Protein AF-A0A6J6ZH95-F1 (afdb_monomer)

Radius of gyration: 17.89 Å; Cα contacts (8 Å, |Δi|>4): 15; chains: 1; bounding box: 40×30×38 Å

Solvent-accessible surface area (backbo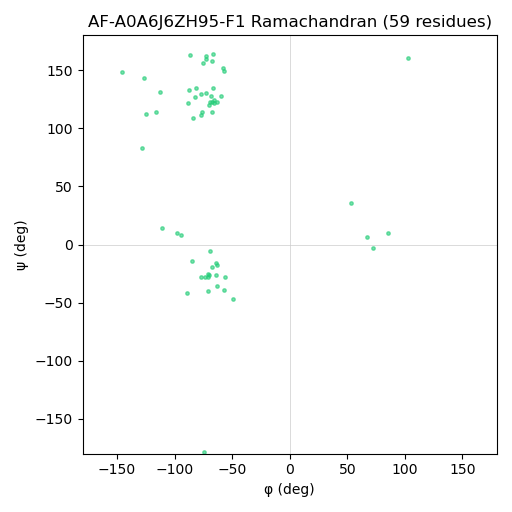ne atoms only — not comparable to full-atom values): 4622 Å² total; per-residue (Å²): 109,60,53,80,72,75,45,68,79,87,82,81,85,86,78,54,78,85,74,42,95,58,80,91,75,87,75,61,75,76,64,58,65,38,58,79,78,31,84,86,51,91,76,87,83,77,79,91,85,70,82,78,81,86,74,89,76,82,81,85,128

Structure (mmCIF, N/CA/C/O backbone):
data_AF-A0A6J6ZH95-F1
#
_entry.id   AF-A0A6J6ZH95-F1
#
loop_
_atom_site.group_PDB
_atom_site.id
_atom_site.type_symbol
_atom_site.label_atom_id
_atom_site.label_alt_id
_atom_site.label_comp_id
_atom_site.label_asym_id
_atom_site.label_entity_id
_atom_site.label_seq_id
_atom_site.pdbx_PDB_ins_code
_atom_site.Cartn_x
_atom_site.Cartn_y
_atom_site.Cartn_z
_atom_site.occupancy
_atom_site.B_iso_or_equiv
_atom_site.auth_seq_id
_atom_site.auth_comp_id
_atom_site.auth_asym_id
_atom_site.auth_atom_id
_atom_site.pdbx_PDB_model_num
ATOM 1 N N . MET A 1 1 ? -20.178 -0.509 13.129 1.00 80.38 1 MET A N 1
ATOM 2 C CA . MET A 1 1 ? -18.725 -0.437 13.404 1.00 80.38 1 MET A CA 1
ATOM 3 C C . MET A 1 1 ? -18.086 -1.780 13.070 1.00 80.38 1 MET A C 1
ATOM 5 O O . MET A 1 1 ? -18.783 -2.782 13.176 1.00 80.38 1 MET A O 1
ATOM 9 N N . LEU A 1 2 ? -16.813 -1.819 12.653 1.00 88.94 2 LEU A N 1
ATOM 10 C CA . LEU A 1 2 ? -16.115 -3.080 12.325 1.00 88.94 2 LEU A CA 1
ATOM 11 C C . LEU A 1 2 ? -15.972 -4.001 13.547 1.00 88.94 2 LEU A C 1
ATOM 13 O O . LEU A 1 2 ? -16.190 -5.203 13.430 1.00 88.94 2 LEU A O 1
ATOM 17 N N . THR A 1 3 ? -15.763 -3.419 14.728 1.00 92.94 3 THR A N 1
ATOM 18 C CA . THR A 1 3 ? -15.779 -4.135 16.012 1.00 92.94 3 THR A CA 1
ATOM 19 C C . THR A 1 3 ? -17.098 -4.863 16.272 1.00 92.94 3 THR A C 1
ATOM 21 O O . THR A 1 3 ? -17.114 -6.011 16.703 1.00 92.94 3 THR A O 1
ATOM 24 N N . SER A 1 4 ? -18.231 -4.252 15.912 1.00 90.19 4 SER A N 1
ATOM 25 C CA . SER A 1 4 ? -19.550 -4.898 15.993 1.00 90.19 4 SER A CA 1
ATOM 26 C C . SER A 1 4 ? -19.724 -6.062 15.011 1.00 90.19 4 SER A C 1
ATOM 28 O O . SER A 1 4 ? -20.618 -6.880 15.201 1.00 90.19 4 SER A O 1
ATOM 30 N N . ALA A 1 5 ? -18.907 -6.126 13.958 1.00 89.81 5 ALA A N 1
ATOM 31 C CA . ALA A 1 5 ? -18.911 -7.196 12.964 1.00 89.81 5 ALA A CA 1
ATOM 32 C C . ALA A 1 5 ? -17.887 -8.308 13.276 1.00 89.81 5 ALA A C 1
ATOM 34 O O . ALA A 1 5 ? -17.694 -9.196 12.451 1.00 89.81 5 ALA A O 1
ATOM 35 N N . GLY A 1 6 ? -17.251 -8.275 14.455 1.00 92.81 6 GLY A N 1
ATOM 36 C CA . GLY A 1 6 ? -16.295 -9.293 14.902 1.00 92.81 6 GLY A CA 1
ATOM 37 C C . GLY A 1 6 ? -14.855 -9.077 14.431 1.00 92.81 6 GLY A C 1
ATOM 38 O O . GLY A 1 6 ? -14.037 -9.975 14.599 1.00 92.81 6 GLY A O 1
ATOM 39 N N . PHE A 1 7 ? -14.546 -7.913 13.851 1.00 92.94 7 PHE A N 1
ATOM 40 C CA . PHE A 1 7 ? -13.169 -7.490 13.588 1.00 92.94 7 PHE A CA 1
ATOM 41 C C . PHE A 1 7 ? -12.575 -6.774 14.807 1.00 92.94 7 PHE A C 1
ATOM 43 O O . PHE A 1 7 ? -13.308 -6.305 15.676 1.00 92.94 7 PHE A O 1
ATOM 50 N N . ASP A 1 8 ? -11.253 -6.641 14.842 1.00 94.38 8 ASP A N 1
ATOM 51 C CA . ASP A 1 8 ? -10.564 -5.843 15.857 1.00 94.38 8 ASP A CA 1
ATOM 52 C C . ASP A 1 8 ? -10.716 -4.329 15.607 1.00 94.38 8 ASP A C 1
ATOM 54 O O . ASP A 1 8 ? -11.395 -3.875 14.675 1.00 94.38 8 ASP A O 1
ATOM 58 N N . GLU A 1 9 ? -10.096 -3.528 16.475 1.00 95.56 9 GLU A N 1
ATOM 59 C CA . GLU A 1 9 ? -9.987 -2.085 16.277 1.00 95.56 9 GLU A CA 1
ATOM 60 C C . GLU A 1 9 ? -9.303 -1.745 14.945 1.00 95.56 9 GLU A C 1
ATOM 62 O O . GLU A 1 9 ? -8.461 -2.481 14.430 1.00 95.56 9 GLU A O 1
ATOM 67 N N . ILE A 1 10 ? -9.684 -0.602 14.371 1.00 93.56 10 ILE A N 1
ATOM 68 C CA . ILE A 1 10 ? -9.118 -0.129 13.108 1.00 93.56 10 ILE A CA 1
ATOM 69 C C . ILE A 1 10 ? -7.639 0.196 13.321 1.00 93.56 10 ILE A C 1
ATOM 71 O O . ILE A 1 10 ? -7.303 1.067 14.117 1.00 93.56 10 ILE A O 1
ATOM 75 N N . THR A 1 11 ? -6.770 -0.458 12.553 1.00 95.06 11 THR A N 1
ATOM 76 C CA . THR A 1 11 ? -5.311 -0.277 12.621 1.00 95.06 11 THR A CA 1
ATOM 77 C C . THR A 1 11 ? -4.767 0.683 11.560 1.00 95.06 11 THR A C 1
ATOM 79 O O . THR A 1 11 ? -3.561 0.729 11.336 1.00 95.06 11 THR A O 1
ATOM 82 N N . THR A 1 12 ? -5.637 1.397 10.840 1.00 94.12 12 THR A N 1
ATOM 83 C CA . THR A 1 12 ? -5.229 2.341 9.793 1.00 94.12 12 THR A CA 1
ATOM 84 C C . THR A 1 12 ? -4.416 3.485 10.392 1.00 94.12 12 THR A C 1
ATOM 86 O O . THR A 1 12 ? -4.913 4.224 11.238 1.00 94.12 12 THR A O 1
ATOM 89 N N . GLU A 1 13 ? -3.191 3.666 9.906 1.00 93.06 13 GLU A N 1
ATOM 90 C CA . GLU A 1 13 ? -2.359 4.820 10.236 1.00 93.06 13 GLU A CA 1
ATOM 91 C C . GLU A 1 13 ? -2.760 6.030 9.381 1.00 93.06 13 GLU A C 1
ATOM 93 O O . GLU A 1 13 ? -2.966 5.910 8.170 1.00 93.06 13 GLU A O 1
ATOM 98 N N . ILE A 1 14 ? -2.890 7.198 10.012 1.00 93.06 14 ILE A N 1
ATOM 99 C CA . ILE A 1 14 ? -3.233 8.456 9.345 1.00 93.06 14 ILE A CA 1
ATOM 100 C C . ILE A 1 14 ? -2.153 9.474 9.689 1.00 93.06 14 ILE A C 1
ATOM 102 O O . ILE A 1 14 ? -2.043 9.907 10.835 1.00 93.06 14 ILE A O 1
ATOM 106 N N . GLN A 1 15 ? -1.379 9.865 8.683 1.00 92.56 15 GLN A N 1
ATOM 107 C CA . GLN A 1 15 ? -0.311 10.848 8.800 1.00 92.56 15 GLN A CA 1
ATOM 108 C C . GLN A 1 15 ? -0.226 11.670 7.508 1.00 92.56 15 GLN A C 1
ATOM 110 O O . GLN A 1 15 ? -0.555 11.177 6.425 1.00 92.56 15 GLN A O 1
ATOM 115 N N . SER A 1 16 ? 0.178 12.936 7.610 1.00 93.31 16 SER A N 1
ATOM 116 C CA . SER A 1 16 ? 0.462 13.752 6.431 1.00 93.31 16 SER A CA 1
ATOM 117 C C . SER A 1 16 ? 1.808 13.348 5.808 1.00 93.31 16 SER A C 1
ATOM 119 O O . SER A 1 16 ? 2.690 12.819 6.482 1.00 93.31 16 SER A O 1
ATOM 121 N N . LEU A 1 17 ? 2.004 13.619 4.513 1.00 91.25 17 LEU A N 1
ATOM 122 C CA . LEU A 1 17 ? 3.304 13.370 3.871 1.00 91.25 17 LEU A CA 1
ATOM 123 C C . LEU A 1 17 ? 4.433 14.229 4.457 1.00 91.25 17 LEU A C 1
ATOM 125 O O . LEU A 1 17 ? 5.591 13.840 4.381 1.00 91.25 17 LEU A O 1
ATOM 129 N N . GLU A 1 18 ? 4.094 15.387 5.018 1.00 90.38 18 GLU A N 1
ATOM 130 C CA . GLU A 1 18 ? 5.035 16.297 5.673 1.00 90.38 18 GLU A CA 1
ATOM 131 C C . GLU A 1 18 ? 5.437 15.819 7.079 1.00 90.38 18 GLU A C 1
ATOM 133 O O . GLU A 1 18 ? 6.566 16.066 7.500 1.00 90.38 18 GLU A O 1
ATOM 138 N N . ASP A 1 19 ? 4.571 15.067 7.767 1.00 90.75 19 ASP A N 1
ATOM 139 C CA . ASP A 1 19 ? 4.856 14.474 9.081 1.00 90.75 19 ASP A CA 1
ATOM 140 C C . ASP A 1 19 ? 5.590 13.121 8.993 1.00 90.75 19 ASP A C 1
ATOM 142 O O . ASP A 1 19 ? 6.118 12.627 9.995 1.00 90.75 19 ASP A O 1
ATOM 146 N N . LEU A 1 20 ? 5.625 12.500 7.811 1.00 88.88 20 LEU A N 1
ATOM 147 C CA . LEU A 1 20 ? 6.349 11.253 7.582 1.00 88.88 20 LEU A CA 1
ATOM 148 C C . LEU A 1 20 ? 7.863 11.500 7.661 1.00 88.88 20 LEU A C 1
ATOM 150 O O . LEU A 1 20 ? 8.443 12.259 6.889 1.00 88.88 20 LEU A O 1
ATOM 154 N N . SER A 1 21 ? 8.545 10.781 8.558 1.00 82.25 21 SER A N 1
ATOM 155 C CA . SER A 1 21 ? 10.017 10.807 8.665 1.00 82.25 21 SER A CA 1
ATOM 156 C C . SER A 1 21 ? 10.724 10.268 7.414 1.00 82.25 21 SER A C 1
ATOM 158 O O . SER A 1 21 ? 11.925 10.465 7.224 1.00 82.25 21 SER A O 1
ATOM 160 N N . SER A 1 22 ? 9.970 9.561 6.575 1.00 79.06 22 SER A N 1
ATOM 161 C CA . SER A 1 22 ? 10.407 8.946 5.332 1.00 79.06 22 SER A CA 1
ATOM 162 C C . SER A 1 22 ? 9.731 9.656 4.165 1.00 79.06 22 SER A C 1
ATOM 164 O O . SER A 1 22 ? 8.517 9.826 4.163 1.00 79.06 22 SER A O 1
ATOM 166 N N . ASN A 1 23 ? 10.498 10.047 3.148 1.00 86.56 23 ASN A N 1
ATOM 167 C CA . ASN A 1 23 ? 9.906 10.631 1.946 1.00 86.56 23 ASN A CA 1
ATOM 168 C C . ASN A 1 23 ? 9.067 9.596 1.180 1.00 86.56 23 ASN A C 1
ATOM 170 O O . ASN A 1 23 ? 9.217 8.384 1.344 1.00 86.56 23 ASN A O 1
ATOM 174 N N . TRP A 1 24 ? 8.221 10.088 0.278 1.00 92.25 24 TRP A N 1
ATOM 175 C CA . TRP A 1 24 ? 7.575 9.241 -0.714 1.00 92.25 24 TRP A CA 1
ATOM 176 C C . TRP A 1 24 ? 8.560 8.892 -1.838 1.00 92.25 24 TRP A C 1
ATOM 178 O O . TRP A 1 24 ? 9.194 9.778 -2.415 1.00 92.25 24 TRP A O 1
ATOM 188 N N . PHE A 1 25 ? 8.673 7.605 -2.166 1.00 93.12 25 PHE A N 1
ATOM 189 C CA . PHE A 1 25 ? 9.568 7.103 -3.207 1.00 93.12 25 PHE A CA 1
ATOM 190 C C . PHE A 1 25 ? 8.799 6.244 -4.211 1.00 93.12 25 PHE A C 1
ATOM 192 O O . PHE A 1 25 ? 7.909 5.479 -3.838 1.00 93.12 25 PHE A O 1
ATOM 199 N N . TYR A 1 26 ? 9.175 6.335 -5.488 1.00 96.56 26 TYR A N 1
ATOM 200 C CA . TYR A 1 26 ? 8.679 5.410 -6.501 1.00 96.56 26 TYR A CA 1
ATOM 201 C C . TYR A 1 26 ? 9.210 3.998 -6.235 1.00 96.56 26 TYR A C 1
ATOM 203 O O . TYR A 1 26 ? 10.406 3.810 -6.017 1.00 96.56 26 TYR A O 1
ATOM 211 N N . ALA A 1 27 ? 8.323 3.008 -6.322 1.00 96.19 27 ALA A N 1
ATOM 212 C CA . ALA A 1 27 ? 8.724 1.616 -6.488 1.00 96.19 27 ALA A CA 1
ATOM 213 C C . ALA A 1 27 ? 9.250 1.377 -7.915 1.00 96.19 27 ALA A C 1
ATOM 215 O O . ALA A 1 27 ? 8.959 2.151 -8.832 1.00 96.19 27 ALA A O 1
ATOM 216 N N . GLU A 1 28 ? 9.980 0.283 -8.114 1.00 97.88 28 GLU A N 1
ATOM 217 C CA . GLU A 1 28 ? 10.579 -0.091 -9.396 1.00 97.88 28 GLU A CA 1
ATOM 218 C C . GLU A 1 28 ? 9.538 -0.231 -10.523 1.00 97.88 28 GLU A C 1
ATOM 220 O O . GLU A 1 28 ? 8.387 -0.611 -10.301 1.00 97.88 28 GLU A O 1
ATOM 225 N N . ASP A 1 29 ? 9.954 0.004 -11.769 1.00 97.75 29 ASP A N 1
ATOM 226 C CA . ASP A 1 29 ? 9.061 0.069 -12.940 1.00 97.75 29 ASP A CA 1
ATOM 227 C C . ASP A 1 29 ? 8.198 -1.180 -13.170 1.00 97.75 29 ASP A C 1
ATOM 229 O O . ASP A 1 29 ? 7.105 -1.102 -13.745 1.00 97.75 29 ASP A O 1
ATOM 233 N N . TYR A 1 30 ? 8.663 -2.354 -12.742 1.00 96.12 30 TYR A N 1
ATOM 234 C CA . TYR A 1 30 ? 7.895 -3.590 -12.889 1.00 96.12 30 TYR A CA 1
ATOM 235 C C . TYR A 1 30 ? 6.660 -3.629 -11.975 1.00 96.12 30 TYR A C 1
ATOM 237 O O . TYR A 1 30 ? 5.667 -4.265 -12.333 1.00 96.12 30 TYR A O 1
ATOM 245 N N . HIS A 1 31 ? 6.683 -2.915 -10.845 1.00 96.94 31 HIS A N 1
ATOM 246 C CA . HIS A 1 31 ? 5.534 -2.759 -9.952 1.00 96.94 31 HIS A CA 1
ATOM 247 C C . HIS A 1 31 ? 4.472 -1.823 -10.536 1.00 96.94 31 HIS A C 1
ATOM 249 O O . HIS A 1 31 ? 3.277 -1.963 -10.262 1.00 96.94 31 HIS A O 1
ATOM 255 N N . GLN A 1 32 ? 4.891 -0.880 -11.379 1.00 98.06 32 GLN A N 1
ATOM 256 C CA . GLN A 1 32 ? 3.993 0.100 -11.971 1.00 98.06 32 GLN A CA 1
ATOM 257 C C . GLN A 1 32 ? 2.995 -0.596 -12.903 1.00 98.06 32 GLN A C 1
ATOM 259 O O . GLN A 1 32 ? 3.378 -1.327 -13.819 1.00 98.06 32 GLN A O 1
ATOM 264 N N . GLN A 1 33 ? 1.699 -0.388 -12.652 1.00 96.88 33 GLN A N 1
ATOM 265 C CA . GLN A 1 33 ? 0.593 -1.000 -13.403 1.00 96.88 33 GLN A CA 1
ATOM 266 C C . GLN A 1 33 ? 0.693 -2.538 -13.493 1.00 96.88 33 GLN A C 1
ATOM 268 O O . GLN A 1 33 ? 0.316 -3.135 -14.505 1.00 96.88 33 GLN A O 1
ATOM 273 N N . TYR A 1 34 ? 1.182 -3.186 -12.430 1.00 96.25 34 TYR A N 1
ATOM 274 C CA . TYR A 1 34 ? 1.454 -4.626 -12.395 1.00 96.25 34 TYR A CA 1
ATOM 275 C C . TYR A 1 34 ? 0.291 -5.499 -12.898 1.00 96.25 34 TYR A C 1
ATOM 277 O O . TYR A 1 34 ? 0.509 -6.366 -13.740 1.00 96.25 34 TYR A O 1
ATOM 285 N N . LEU A 1 35 ? -0.946 -5.252 -12.452 1.00 96.31 35 LEU A N 1
ATOM 286 C CA . LEU A 1 35 ? -2.112 -6.061 -12.848 1.00 96.31 35 LEU A CA 1
ATOM 287 C C . LEU A 1 35 ? -2.545 -5.848 -14.309 1.00 96.31 35 LEU A C 1
ATOM 289 O O . LEU A 1 35 ? -3.110 -6.751 -14.914 1.00 96.31 35 LEU A O 1
ATOM 293 N N . SER A 1 36 ? -2.240 -4.690 -14.903 1.00 96.50 36 SER A N 1
ATOM 294 C CA . SER A 1 36 ? -2.452 -4.464 -16.342 1.00 96.50 36 SER A CA 1
ATOM 295 C C . SER A 1 36 ? -1.449 -5.272 -17.172 1.00 96.50 36 SER A C 1
ATOM 297 O O . SER A 1 36 ? -1.804 -5.892 -18.171 1.00 96.50 36 SER A O 1
ATOM 299 N N . LYS A 1 37 ? -0.194 -5.325 -16.707 1.00 97.06 37 LYS A N 1
ATOM 300 C CA . LYS A 1 37 ? 0.879 -6.125 -17.317 1.00 97.06 37 LYS A CA 1
ATOM 301 C C . LYS A 1 37 ? 0.682 -7.633 -17.101 1.00 97.06 37 LYS A C 1
ATOM 303 O O . LYS A 1 37 ? 1.126 -8.421 -17.928 1.00 97.06 37 LYS A O 1
ATOM 308 N N . ASN A 1 38 ? 0.011 -8.032 -16.017 1.00 96.12 38 ASN A N 1
ATOM 309 C CA . ASN A 1 38 ? -0.214 -9.424 -15.623 1.00 96.12 38 ASN A CA 1
ATOM 310 C C . ASN A 1 38 ? -1.714 -9.679 -15.351 1.00 96.12 38 ASN A C 1
ATOM 312 O O . ASN A 1 38 ? -2.122 -9.665 -14.190 1.00 96.12 38 ASN A O 1
ATOM 316 N N . PRO A 1 39 ? -2.546 -9.953 -16.379 1.00 93.50 39 PRO A N 1
ATOM 317 C CA . PRO A 1 39 ? -4.007 -10.072 -16.229 1.00 93.50 39 PRO A CA 1
ATOM 318 C C . PRO A 1 39 ? -4.513 -11.210 -15.322 1.00 93.50 39 PRO A C 1
ATOM 320 O O . PRO A 1 39 ? -5.660 -11.184 -14.892 1.00 93.50 39 PRO A O 1
ATOM 323 N N . GLY A 1 40 ? -3.674 -12.208 -15.027 1.00 94.12 40 GLY A N 1
ATOM 324 C CA . GLY A 1 40 ? -3.926 -13.252 -14.019 1.00 94.12 40 GLY A CA 1
ATOM 325 C C . GLY A 1 40 ? -3.013 -13.136 -12.794 1.00 94.12 40 GLY A C 1
ATOM 326 O 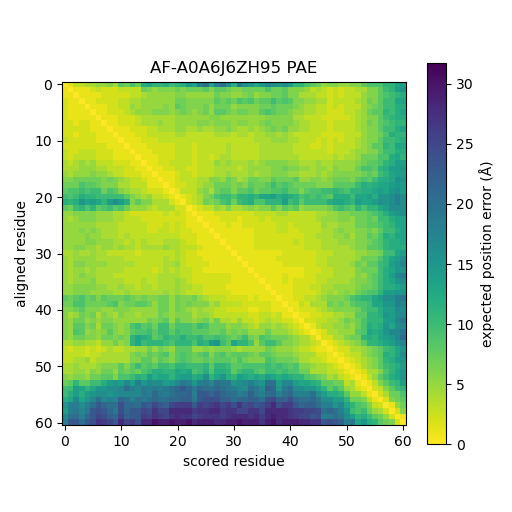O . GLY A 1 40 ? -2.861 -14.096 -12.042 1.00 94.12 40 GLY A O 1
ATOM 327 N N . GLY A 1 41 ? -2.338 -11.995 -12.647 1.00 94.00 41 GLY A N 1
ATOM 328 C CA . GLY A 1 41 ? -1.419 -11.712 -11.557 1.00 94.00 41 GLY A CA 1
ATOM 329 C C . GLY A 1 41 ? -2.141 -11.609 -10.221 1.00 94.00 41 GLY A C 1
ATOM 330 O O . GLY A 1 41 ? -3.343 -11.346 -10.139 1.00 94.00 41 GLY A O 1
ATOM 331 N N . TYR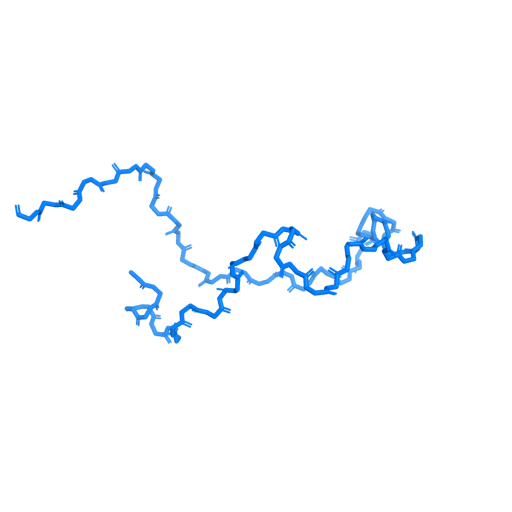 A 1 42 ? -1.389 -11.815 -9.147 1.00 93.1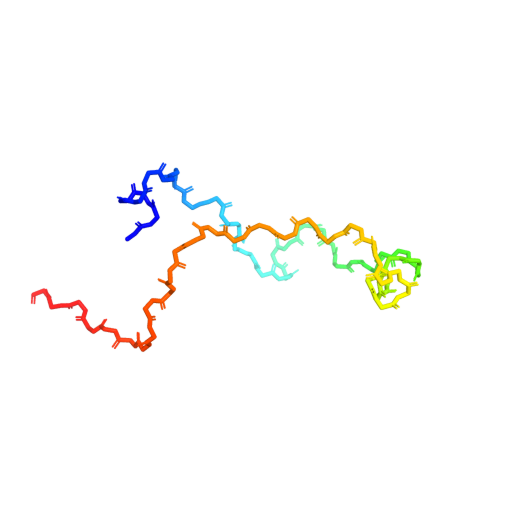2 42 TYR A N 1
ATOM 332 C CA . TYR A 1 42 ? -1.952 -11.760 -7.810 1.00 93.12 42 TYR A CA 1
ATOM 333 C C . TYR A 1 42 ? -2.332 -10.323 -7.436 1.00 93.12 42 TYR A C 1
ATOM 335 O O . TYR A 1 42 ? -1.483 -9.436 -7.404 1.00 93.12 42 TYR A O 1
ATOM 343 N N . CYS A 1 43 ? -3.616 -10.106 -7.151 1.00 90.38 43 CYS A N 1
ATOM 344 C CA . CYS A 1 43 ? -4.136 -8.824 -6.678 1.00 90.38 43 CYS A CA 1
ATOM 345 C C . CYS A 1 43 ? -4.089 -8.719 -5.146 1.00 90.38 43 CYS A C 1
ATOM 347 O O . CYS A 1 43 ? -3.724 -7.678 -4.612 1.00 90.38 43 CYS A O 1
ATOM 349 N N . GLY A 1 44 ? -4.449 -9.796 -4.440 1.00 86.50 44 GLY A N 1
ATOM 350 C 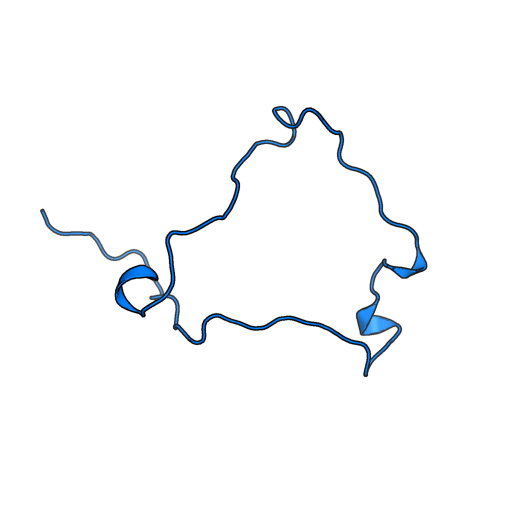CA . GLY A 1 44 ? -4.423 -9.850 -2.975 1.00 86.50 44 GLY A CA 1
ATOM 351 C C . GLY A 1 44 ? -5.429 -8.951 -2.251 1.00 86.50 44 GLY A C 1
ATOM 352 O O . GLY A 1 44 ? -5.388 -8.873 -1.028 1.00 86.50 44 GLY A O 1
ATOM 353 N N . LEU A 1 45 ? -6.342 -8.287 -2.967 1.00 86.12 45 LEU A N 1
ATOM 354 C CA . LEU A 1 45 ? -7.401 -7.493 -2.349 1.00 86.12 45 LEU A CA 1
ATOM 355 C C . LEU A 1 45 ? -8.506 -8.405 -1.797 1.00 86.12 45 LEU A C 1
ATOM 357 O O . LEU A 1 45 ? -9.223 -9.057 -2.555 1.00 86.12 45 LEU A O 1
ATOM 361 N N . GLY A 1 46 ? -8.659 -8.410 -0.472 1.00 82.75 46 GLY A N 1
ATOM 362 C CA . GLY A 1 46 ? -9.796 -8.988 0.241 1.00 82.75 46 GLY A CA 1
ATOM 363 C C . GLY A 1 46 ? -10.550 -7.890 0.985 1.00 82.75 46 GLY A C 1
ATOM 364 O O . GLY A 1 46 ? -10.008 -7.273 1.897 1.00 82.75 46 GLY A O 1
ATOM 365 N N . SER A 1 47 ? -11.791 -7.610 0.588 1.00 85.19 47 SER A N 1
ATOM 366 C CA . SER A 1 47 ? -12.651 -6.674 1.323 1.00 85.19 47 SER A CA 1
ATOM 367 C C . SER A 1 47 ? -13.136 -7.285 2.640 1.00 85.19 47 SER A C 1
ATOM 369 O O . SER A 1 47 ? -13.241 -8.504 2.747 1.00 85.19 47 SER A O 1
ATOM 371 N N . THR A 1 48 ? -13.569 -6.457 3.590 1.00 88.81 48 THR A N 1
ATOM 372 C CA . THR A 1 48 ? -14.156 -6.912 4.866 1.00 88.81 48 THR A CA 1
ATOM 373 C C . THR A 1 48 ? -15.534 -7.575 4.721 1.00 88.81 48 THR A C 1
ATOM 375 O O . THR A 1 48 ? -16.091 -8.045 5.707 1.00 88.81 48 THR A O 1
ATOM 378 N N . GLY A 1 49 ? -16.124 -7.585 3.517 1.00 87.56 49 GLY A N 1
ATOM 379 C CA . GLY A 1 49 ? -17.466 -8.124 3.258 1.00 87.56 49 GLY A CA 1
ATOM 380 C C . GLY A 1 49 ? -18.611 -7.262 3.806 1.00 87.56 49 GLY A C 1
ATOM 381 O O . GLY A 1 49 ? -19.777 -7.568 3.572 1.00 87.56 49 GLY A O 1
ATOM 382 N N . MET A 1 50 ? -18.293 -6.166 4.497 1.00 85.50 50 MET A N 1
ATOM 383 C CA . MET A 1 50 ? -19.262 -5.209 5.020 1.00 85.50 50 MET A CA 1
ATOM 384 C C . MET A 1 50 ?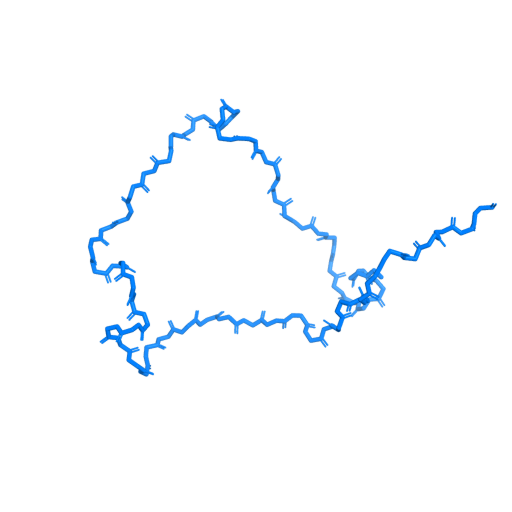 -19.574 -4.147 3.964 1.00 85.50 50 MET A C 1
ATOM 386 O O . MET A 1 50 ? -18.667 -3.556 3.378 1.00 85.50 50 MET A O 1
ATOM 390 N N . SER A 1 51 ? -20.855 -3.849 3.748 1.00 85.50 51 SER A N 1
ATOM 391 C CA . SER A 1 51 ? -21.247 -2.691 2.943 1.00 85.50 51 SER A CA 1
ATOM 392 C C . SER A 1 51 ? -20.988 -1.399 3.718 1.00 85.50 51 SER A C 1
ATOM 394 O O . SER A 1 51 ? -21.444 -1.262 4.856 1.00 85.50 51 SER A O 1
ATOM 396 N N . CYS A 1 52 ? -20.318 -0.428 3.096 1.00 81.44 52 CYS A N 1
ATOM 397 C CA . CYS A 1 52 ? -20.267 0.928 3.635 1.00 81.44 52 CYS A CA 1
ATOM 398 C C . CYS A 1 52 ? -21.670 1.560 3.526 1.00 81.44 52 CYS A C 1
ATOM 400 O O . CYS A 1 52 ? -22.248 1.520 2.433 1.00 81.44 52 CYS A O 1
ATOM 402 N N . PRO A 1 53 ? -22.246 2.117 4.609 1.00 80.12 53 PRO 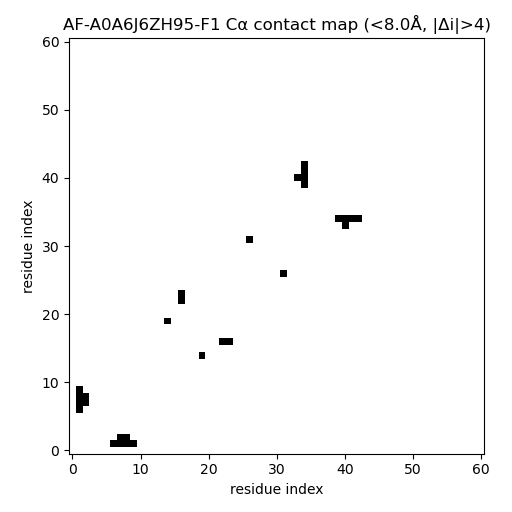A N 1
ATOM 403 C CA . PRO A 1 53 ? -23.477 2.887 4.497 1.00 80.12 53 PRO A CA 1
ATOM 404 C C . PRO A 1 53 ? -23.234 4.079 3.566 1.00 80.12 53 PRO A C 1
ATOM 406 O O . PRO A 1 53 ? -22.269 4.824 3.718 1.00 80.12 53 PRO A O 1
ATOM 409 N N . VAL A 1 54 ? -24.093 4.236 2.562 1.00 83.44 54 VAL A N 1
ATOM 410 C CA . VAL A 1 54 ? -23.959 5.310 1.576 1.00 83.44 54 VAL A CA 1
ATOM 411 C C . VAL A 1 54 ? -24.689 6.547 2.100 1.00 83.44 54 VAL A C 1
ATOM 413 O O . VAL A 1 54 ? -25.892 6.495 2.344 1.00 83.44 54 VAL A O 1
ATOM 416 N N . GLY A 1 55 ? -23.964 7.659 2.250 1.00 75.12 55 GLY A N 1
ATOM 417 C CA . GLY A 1 55 ? -24.483 8.929 2.775 1.00 75.12 55 GLY A CA 1
ATOM 418 C C . GLY A 1 55 ? -24.083 9.203 4.230 1.00 75.12 55 GLY A C 1
ATOM 419 O O . GLY A 1 55 ? -23.701 8.302 4.968 1.00 75.12 55 GLY A O 1
ATOM 420 N N . LEU A 1 56 ? -24.154 10.472 4.640 1.00 76.62 56 LEU A N 1
ATOM 421 C CA . LEU A 1 56 ? -23.915 10.879 6.026 1.00 76.62 56 LEU A CA 1
ATOM 422 C C . LEU A 1 56 ? -25.209 10.692 6.826 1.00 76.62 56 LEU A C 1
ATOM 424 O O . LEU A 1 56 ? -26.172 11.437 6.637 1.00 76.62 56 LEU A O 1
ATOM 428 N N . THR A 1 57 ? -25.252 9.710 7.720 1.00 68.56 57 THR A N 1
ATOM 429 C CA . THR A 1 57 ? -26.309 9.624 8.735 1.00 68.56 57 THR A CA 1
ATOM 430 C C . THR A 1 57 ? -25.936 10.540 9.894 1.00 68.56 57 THR A C 1
ATOM 432 O O . THR A 1 57 ? -24.840 10.418 10.424 1.00 68.56 57 THR A O 1
ATOM 435 N N . LYS A 1 58 ? -26.822 11.454 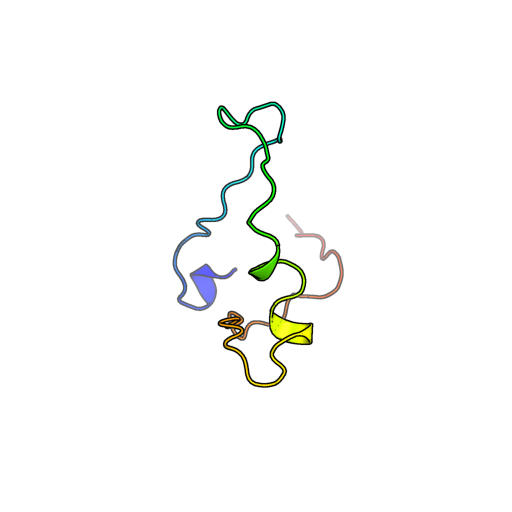10.307 1.00 62.72 58 LYS A N 1
ATOM 436 C CA . LYS A 1 58 ? -26.636 12.167 11.578 1.00 62.72 58 LYS A CA 1
ATOM 437 C C . LYS A 1 58 ? -26.796 11.167 12.722 1.00 62.72 58 LYS A C 1
ATOM 439 O O . LYS A 1 58 ? -27.852 10.545 12.831 1.00 62.72 58 LYS A O 1
ATOM 444 N N . GLU A 1 59 ? -25.788 11.038 13.575 1.00 62.59 59 GLU A N 1
ATOM 445 C CA . GLU A 1 59 ? -25.988 10.462 14.904 1.00 62.59 59 GLU A CA 1
ATOM 446 C C . GLU A 1 59 ? -26.851 11.430 15.729 1.00 62.59 59 GLU A C 1
ATOM 448 O O . GLU A 1 59 ? -26.457 12.564 16.001 1.00 62.59 59 GLU A O 1
ATOM 453 N N . ASN A 1 60 ? -28.066 11.006 16.079 1.00 55.31 60 ASN A N 1
ATOM 454 C CA . ASN A 1 60 ? -28.914 11.739 17.012 1.00 55.31 60 ASN A CA 1
ATOM 455 C C . ASN A 1 60 ? -28.383 11.480 18.430 1.00 55.31 60 ASN A C 1
ATOM 457 O O . ASN A 1 60 ? -28.494 10.351 18.908 1.00 55.31 60 ASN A O 1
ATOM 461 N N . ASN A 1 61 ? -27.819 12.508 19.068 1.00 49.59 61 ASN A N 1
ATOM 462 C CA . ASN A 1 61 ? -27.687 12.568 20.527 1.00 49.59 61 ASN A CA 1
ATOM 463 C C . ASN A 1 61 ? -28.948 13.193 21.120 1.00 49.59 61 ASN A C 1
ATOM 465 O O . ASN A 1 61 ? -29.337 14.276 20.622 1.00 49.59 61 ASN A O 1
#

Or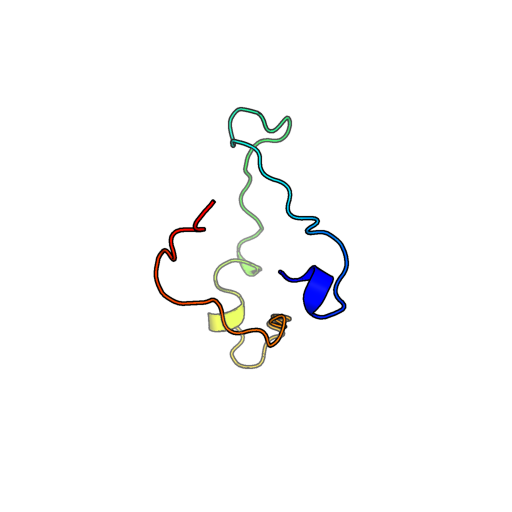ganism: NCBI:txid449393

Sequence (61 aa):
MLTSAGFDEITTEIQSLEDLSSNWFYAEDYHQQYLSKNPGGYCGLGSTGMSCPVGLTKENN

pLDDT: mean 88.1, std 10.3, range [49.59, 98.06]

Foldseek 3Di:
DVVVVVDDDDPDDDDDQVRDPDHDDDDDPCPVVVCVVPVPDDPPDDDPPDDDDPDDDDDDD

Secondary structure (DSSP, 8-state):
-TGGGT----------TTT-SS---PPPTTTTTHHHH-TTS-------SPPPPPS------

InterPro domains:
  IPR002569 Peptide methionine sulphoxide reductase MsrA domain [PF01625] (8-45)
  IPR036509 Peptide methionine sulphoxide reductase MsrA superfamily [G3DSA:3.30.1060.10] (1-58)
  IPR036509 Peptide methionine sulphoxide reductase MsrA superfamily [SSF55068] (8-53)

Mean predicted aligned error: 7.13 Å